Protein AF-A0A438IPF3-F1 (afdb_monomer)

InterPro domains:
  IPR002020 Citrate synthase [PF00285] (15-90)
  IPR002020 Citrate synthase [PR00143] (38-54)
  IPR002020 Citrate synthase [PR00143] (58-72)
  IPR016143 Citrate synthase-like, small alpha subdomain [G3DSA:1.10.230.10] (2-55)
  IPR036969 Citrate synthase superfamily [SSF48256] (16-93)

Structure (mmCIF, N/CA/C/O backbone):
data_AF-A0A438IPF3-F1
#
_entry.id   AF-A0A438IPF3-F1
#
loop_
_atom_site.group_PDB
_atom_site.id
_atom_site.type_symbol
_atom_site.label_atom_id
_atom_site.label_alt_id
_atom_site.label_comp_id
_atom_site.label_asym_id
_atom_site.label_entity_id
_atom_site.label_seq_id
_atom_site.pdbx_PDB_ins_code
_atom_site.Cartn_x
_atom_site.Cartn_y
_atom_site.Cartn_z
_atom_site.occupancy
_atom_site.B_iso_or_equiv
_atom_site.auth_seq_id
_atom_site.auth_comp_id
_atom_site.auth_asym_id
_atom_site.auth_atom_id
_atom_site.pdbx_PDB_model_num
ATOM 1 N N . MET A 1 1 ? -20.812 8.238 -4.736 1.00 51.34 1 MET A N 1
ATOM 2 C CA . MET A 1 1 ? -20.600 6.903 -5.341 1.00 51.34 1 MET A CA 1
ATOM 3 C C . MET A 1 1 ? -20.317 5.835 -4.281 1.00 51.34 1 MET A C 1
ATOM 5 O O . MET A 1 1 ? -21.122 4.928 -4.158 1.00 51.34 1 MET A O 1
ATOM 9 N N . ILE A 1 2 ? -19.280 5.977 -3.443 1.00 54.56 2 ILE A N 1
ATOM 10 C CA . ILE A 1 2 ? -18.917 4.984 -2.403 1.00 54.56 2 ILE A CA 1
ATOM 11 C C . ILE A 1 2 ? -20.044 4.738 -1.379 1.00 54.56 2 ILE A C 1
ATOM 13 O O . ILE A 1 2 ? -20.440 3.597 -1.174 1.00 54.56 2 ILE A O 1
ATOM 17 N N . ILE A 1 3 ? -20.646 5.794 -0.817 1.00 56.81 3 ILE A N 1
ATOM 18 C CA . ILE A 1 3 ? -21.775 5.671 0.134 1.00 56.81 3 ILE A CA 1
ATOM 19 C C . ILE A 1 3 ? -22.992 4.977 -0.510 1.00 56.81 3 ILE A C 1
ATOM 21 O O . ILE A 1 3 ? -23.686 4.201 0.138 1.00 56.81 3 ILE A O 1
ATOM 25 N N . SER A 1 4 ? -23.215 5.193 -1.810 1.00 56.81 4 SER A N 1
ATOM 26 C CA . SER A 1 4 ? -24.318 4.568 -2.552 1.00 56.81 4 SER A CA 1
ATOM 27 C C . SER A 1 4 ? -24.109 3.069 -2.779 1.00 56.81 4 SER A C 1
ATOM 29 O O . SER A 1 4 ? -25.093 2.341 -2.830 1.00 56.81 4 SER A O 1
ATOM 31 N N . ILE A 1 5 ? -22.858 2.613 -2.923 1.00 61.28 5 ILE A N 1
ATOM 32 C CA . ILE A 1 5 ? -22.505 1.190 -3.068 1.00 61.28 5 ILE A CA 1
ATOM 33 C C . ILE A 1 5 ? -22.616 0.484 -1.709 1.00 61.28 5 ILE A C 1
ATOM 35 O O . ILE A 1 5 ? -23.163 -0.608 -1.612 1.00 61.28 5 ILE A O 1
ATOM 39 N N . MET A 1 6 ? -22.166 1.145 -0.641 1.00 60.00 6 MET A N 1
ATOM 40 C CA . MET A 1 6 ? -22.180 0.607 0.726 1.00 60.00 6 MET A CA 1
ATOM 41 C C . MET A 1 6 ? -23.585 0.499 1.337 1.00 60.00 6 MET A C 1
ATOM 43 O O . MET A 1 6 ? -23.806 -0.322 2.220 1.00 60.00 6 MET A O 1
ATOM 47 N N . SER A 1 7 ? -24.532 1.321 0.871 1.00 57.44 7 SER A N 1
ATOM 48 C CA . SER A 1 7 ? -25.923 1.350 1.348 1.00 57.44 7 SER A CA 1
ATOM 49 C C . SER A 1 7 ? -26.743 0.121 0.918 1.00 57.44 7 SER A C 1
ATOM 51 O O . SER A 1 7 ? -27.743 -0.211 1.547 1.00 57.44 7 SER A O 1
ATOM 53 N N . GLN A 1 8 ? -26.321 -0.597 -0.132 1.00 58.72 8 GLN A N 1
ATOM 54 C CA . GLN A 1 8 ? -27.124 -1.671 -0.735 1.00 58.72 8 GLN A CA 1
ATOM 55 C C . GLN A 1 8 ? -27.079 -3.018 0.016 1.00 58.72 8 GLN A C 1
ATOM 57 O O . GLN A 1 8 ? -27.759 -3.957 -0.384 1.00 58.72 8 GLN A O 1
ATOM 62 N N . SER A 1 9 ? -26.312 -3.143 1.107 1.00 59.28 9 SER A N 1
ATOM 63 C CA . SER A 1 9 ? -26.222 -4.381 1.897 1.00 59.28 9 SER A CA 1
ATOM 64 C C . SER A 1 9 ? -26.112 -4.091 3.396 1.00 59.28 9 SER A C 1
ATOM 66 O O . SER A 1 9 ? -25.174 -3.438 3.857 1.00 59.28 9 SER A O 1
ATOM 68 N N . THR A 1 10 ? -27.066 -4.610 4.174 1.00 58.53 10 THR A N 1
ATOM 69 C CA . THR A 1 10 ? -27.261 -4.324 5.608 1.00 58.53 10 THR A CA 1
ATOM 70 C C . THR A 1 10 ? -26.037 -4.664 6.468 1.00 58.53 10 THR A C 1
ATOM 72 O O . THR A 1 10 ? -25.739 -3.954 7.424 1.00 58.53 10 THR A O 1
ATOM 75 N N . ASN A 1 11 ? -25.271 -5.700 6.101 1.00 62.75 11 ASN A N 1
ATOM 76 C CA . ASN A 1 11 ? -24.061 -6.105 6.830 1.00 62.75 11 ASN A CA 1
ATOM 77 C C . ASN A 1 11 ? -22.860 -5.183 6.566 1.00 62.75 11 ASN A C 1
ATOM 79 O O . ASN A 1 11 ? -21.988 -5.055 7.420 1.00 62.75 11 ASN A O 1
ATOM 83 N N . ASN A 1 12 ? -22.798 -4.520 5.409 1.00 69.44 12 ASN A N 1
ATOM 84 C CA . ASN A 1 12 ? -21.693 -3.613 5.075 1.00 69.44 12 ASN A CA 1
ATOM 85 C C . ASN A 1 12 ? -21.834 -2.254 5.767 1.00 69.44 12 ASN A C 1
ATOM 87 O O . ASN A 1 12 ? -20.836 -1.591 6.056 1.00 69.44 12 ASN A O 1
ATOM 91 N N . PHE A 1 13 ? -23.066 -1.885 6.114 1.00 74.38 13 PHE A N 1
ATOM 92 C CA . PHE A 1 13 ? -23.367 -0.661 6.842 1.00 74.38 13 PHE A CA 1
ATOM 93 C C . PHE A 1 13 ? -22.690 -0.616 8.222 1.00 74.38 13 PHE A C 1
ATOM 95 O O . PHE A 1 13 ? -22.130 0.413 8.597 1.00 74.38 13 PHE A O 1
ATOM 102 N N . ILE A 1 14 ? -22.656 -1.741 8.949 1.00 85.62 14 ILE A N 1
ATOM 103 C CA . ILE A 1 14 ? -22.059 -1.783 10.292 1.00 85.62 14 ILE A CA 1
ATOM 104 C C . ILE A 1 14 ? -20.541 -1.566 10.249 1.00 85.62 14 ILE A C 1
ATOM 106 O O . ILE A 1 14 ? -20.003 -0.793 11.039 1.00 85.62 14 ILE A O 1
ATOM 110 N N . PHE A 1 15 ? -19.851 -2.177 9.280 1.00 85.81 15 PHE A N 1
ATOM 111 C CA . PHE A 1 15 ? -18.405 -2.022 9.122 1.00 85.81 15 PHE A CA 1
ATOM 112 C C . PHE A 1 15 ? -18.031 -0.604 8.694 1.00 85.81 15 PHE A C 1
ATOM 114 O O . PHE A 1 15 ? -17.043 -0.064 9.187 1.00 85.81 15 PHE A O 1
ATOM 121 N N . LEU A 1 16 ? -18.842 0.021 7.837 1.00 86.19 16 LEU A N 1
ATOM 122 C CA . LEU A 1 16 ? -18.654 1.419 7.463 1.00 86.19 16 LEU A CA 1
ATOM 123 C C . LEU A 1 16 ? -18.797 2.349 8.676 1.00 86.19 16 LEU A C 1
ATOM 125 O O . LEU A 1 16 ? -17.954 3.220 8.875 1.00 86.19 16 LEU A O 1
ATOM 129 N N . MET A 1 17 ? -19.826 2.154 9.508 1.00 88.12 17 MET A N 1
ATOM 130 C CA . MET A 1 17 ? -20.012 2.961 10.719 1.00 88.12 17 MET A CA 1
ATOM 131 C C . MET A 1 17 ? -18.839 2.823 11.691 1.00 88.12 17 MET A C 1
ATOM 133 O O . MET A 1 17 ? -18.351 3.829 12.207 1.00 88.12 17 MET A O 1
ATOM 137 N N . VAL A 1 18 ? -18.365 1.593 11.916 1.00 91.69 18 VAL A N 1
ATOM 138 C CA . VAL A 1 18 ? -17.202 1.335 12.776 1.00 91.69 18 VAL A CA 1
ATOM 139 C C . VAL A 1 18 ? -15.951 2.009 12.215 1.00 91.69 18 VAL A C 1
ATOM 141 O O . VAL A 1 18 ? -15.230 2.653 12.969 1.00 91.69 18 VAL A O 1
ATOM 144 N N . ALA A 1 19 ? -15.712 1.923 10.904 1.00 91.81 19 ALA A N 1
ATOM 145 C CA . ALA A 1 19 ? -14.556 2.549 10.270 1.00 91.81 19 ALA A CA 1
ATOM 146 C C . ALA A 1 19 ? -14.562 4.080 10.414 1.00 91.81 19 ALA A C 1
ATOM 148 O O . ALA A 1 19 ? -13.546 4.659 10.788 1.00 91.81 19 ALA A O 1
ATOM 149 N N . VAL A 1 20 ? -15.709 4.730 10.199 1.00 91.69 20 VAL A N 1
ATOM 150 C CA . VAL A 1 20 ? -15.853 6.189 10.362 1.00 91.69 20 VAL A CA 1
ATOM 151 C C . VAL A 1 20 ? -15.678 6.610 11.824 1.00 91.69 20 VAL A C 1
ATOM 153 O O . VAL A 1 20 ? -15.018 7.607 12.118 1.00 91.69 20 VAL A O 1
ATOM 156 N N . ALA A 1 21 ? -16.244 5.851 12.767 1.00 93.94 21 ALA A N 1
ATOM 157 C CA . ALA A 1 21 ? -16.063 6.122 14.191 1.00 93.94 21 ALA A CA 1
ATOM 158 C C . ALA A 1 21 ? -14.593 5.967 14.617 1.00 93.94 21 ALA A C 1
ATOM 160 O O . ALA A 1 21 ? -14.081 6.800 15.366 1.00 93.94 21 ALA A O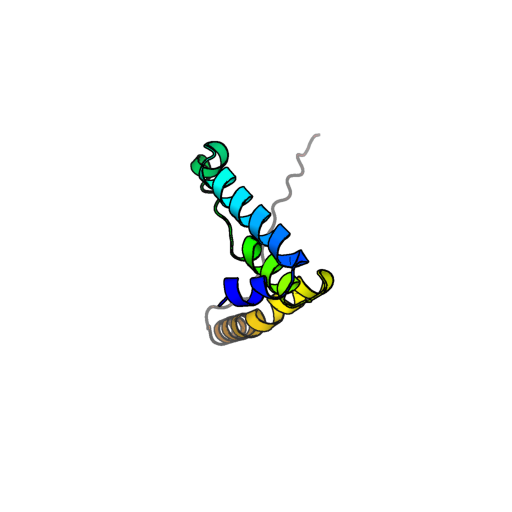 1
ATOM 161 N N . LEU A 1 22 ? -13.913 4.936 14.107 1.00 94.31 22 LEU A N 1
ATOM 162 C CA . LEU A 1 22 ? -12.502 4.670 14.371 1.00 94.31 22 LEU A CA 1
ATOM 163 C C . LEU A 1 22 ? -11.598 5.760 13.790 1.00 94.31 22 LEU A C 1
ATOM 165 O O . LEU A 1 22 ? -10.703 6.229 14.487 1.00 94.31 22 LEU A O 1
ATOM 169 N N . GLU A 1 23 ? -11.850 6.199 12.555 1.00 93.75 23 GLU A N 1
ATOM 170 C CA . GLU A 1 23 ? -11.148 7.333 11.947 1.00 93.75 23 GLU A CA 1
ATOM 171 C C . GLU A 1 23 ? -11.292 8.583 12.816 1.00 93.75 23 GLU A C 1
ATOM 173 O O . GLU A 1 23 ? -10.294 9.204 13.174 1.00 93.75 23 GLU A O 1
ATOM 178 N N . LYS A 1 24 ? -12.521 8.929 13.214 1.00 94.38 24 LYS A N 1
ATOM 179 C CA . LYS A 1 24 ? -12.767 10.106 14.052 1.00 94.38 24 LYS A CA 1
ATOM 180 C C . LYS A 1 24 ? -12.024 10.019 15.385 1.00 94.38 24 LYS A C 1
ATOM 182 O O . LYS A 1 24 ? -11.417 11.005 15.794 1.00 94.38 24 LYS A O 1
ATOM 187 N N . ALA A 1 25 ? -12.061 8.858 16.038 1.00 95.44 25 ALA A N 1
ATOM 188 C CA . ALA A 1 25 ? -11.359 8.633 17.296 1.00 95.44 25 ALA A CA 1
ATOM 189 C C . ALA A 1 25 ? -9.839 8.783 17.123 1.00 95.44 25 ALA A C 1
ATOM 191 O O . ALA A 1 25 ? -9.219 9.553 17.854 1.00 95.44 25 ALA A O 1
ATOM 192 N N . ALA A 1 26 ? -9.257 8.130 16.113 1.00 94.50 26 ALA A N 1
ATOM 193 C CA . ALA A 1 26 ? -7.825 8.189 15.834 1.00 94.50 26 ALA A CA 1
ATOM 194 C C . ALA A 1 26 ? -7.358 9.608 15.472 1.00 94.50 26 ALA A C 1
ATOM 196 O O . ALA A 1 26 ? -6.324 10.054 15.954 1.00 94.50 26 ALA A O 1
ATOM 197 N N . LEU A 1 27 ? -8.132 10.356 14.681 1.00 93.50 27 LEU A N 1
ATOM 198 C CA . LEU A 1 27 ? -7.786 11.730 14.297 1.00 93.50 27 LEU A CA 1
ATOM 199 C C . LEU A 1 27 ? -7.903 12.739 15.445 1.00 93.50 27 LEU A C 1
ATOM 201 O O . LEU A 1 27 ? -7.332 13.823 15.351 1.00 93.50 27 LEU A O 1
ATOM 205 N N . SER A 1 28 ? -8.638 12.403 16.506 1.00 94.69 28 SER A N 1
ATOM 206 C CA . SER A 1 28 ? -8.746 13.223 17.719 1.00 94.69 28 SER A CA 1
ATOM 207 C C . SER A 1 28 ? -7.733 12.864 18.810 1.00 94.69 28 SER A C 1
ATOM 209 O O . SER A 1 28 ? -7.600 13.605 19.780 1.00 94.69 28 SER A O 1
ATOM 211 N N . ASP A 1 29 ? -7.025 11.744 18.667 1.00 96.50 29 ASP A N 1
ATOM 212 C CA . ASP A 1 29 ? -6.104 11.233 19.677 1.00 96.50 29 ASP A CA 1
ATOM 213 C C . ASP A 1 29 ? -4.682 11.794 19.477 1.00 96.50 29 ASP A C 1
ATOM 215 O O . ASP A 1 29 ? -4.089 11.743 18.392 1.00 96.50 29 ASP A O 1
ATOM 219 N N . GLU A 1 30 ? -4.110 12.331 20.557 1.00 96.56 30 GLU A N 1
ATOM 220 C CA . GLU A 1 30 ? -2.802 12.988 20.558 1.00 96.56 30 GLU A CA 1
ATOM 221 C C . GLU A 1 30 ? -1.660 12.058 20.101 1.00 96.56 30 GLU A C 1
ATOM 223 O O . GLU A 1 30 ? -0.723 12.501 19.426 1.00 96.56 30 GLU A O 1
ATOM 228 N N . TYR A 1 31 ? -1.739 10.757 20.404 1.00 96.94 31 TYR A N 1
ATOM 229 C CA . TYR A 1 31 ? -0.750 9.758 19.996 1.00 96.9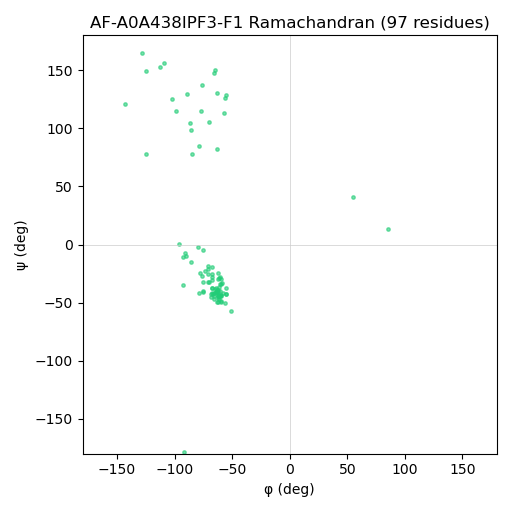4 31 TYR A CA 1
ATOM 230 C C . TYR A 1 31 ? -0.615 9.686 18.473 1.00 96.94 31 TYR A C 1
ATOM 232 O O . TYR A 1 31 ? 0.512 9.611 17.959 1.00 96.94 31 TYR A O 1
ATOM 240 N N . PHE A 1 32 ? -1.749 9.701 17.769 1.00 96.44 32 PHE A N 1
ATOM 241 C CA . PHE A 1 32 ? -1.828 9.570 16.316 1.00 96.44 32 PHE A CA 1
ATOM 242 C C . PHE A 1 32 ? -1.488 10.888 15.625 1.00 96.44 32 PHE A C 1
ATOM 244 O O . PHE A 1 32 ? -0.702 10.886 14.675 1.00 96.44 32 PHE A O 1
ATOM 251 N N . ILE A 1 33 ? -1.973 12.017 16.153 1.00 95.06 33 ILE A N 1
ATOM 252 C CA . ILE A 1 33 ? -1.662 13.357 15.632 1.00 95.06 33 ILE A CA 1
ATOM 253 C C . ILE A 1 33 ? -0.155 13.619 15.696 1.00 95.06 33 ILE A C 1
ATOM 255 O O . ILE A 1 33 ? 0.460 13.981 14.690 1.00 95.06 33 ILE A O 1
ATOM 259 N N . LYS A 1 34 ? 0.475 13.373 16.853 1.00 97.38 34 LYS A N 1
ATOM 260 C CA . LYS A 1 34 ? 1.915 13.601 17.050 1.00 97.38 34 LYS A CA 1
ATOM 261 C C . LYS A 1 34 ? 2.776 12.786 16.081 1.00 97.38 34 LYS A C 1
ATOM 263 O O . LYS A 1 34 ? 3.867 13.216 15.711 1.00 97.38 34 LYS A O 1
ATOM 268 N N . ARG A 1 35 ? 2.285 11.616 15.665 1.00 96.88 35 ARG A N 1
ATOM 269 C CA . ARG A 1 35 ? 2.955 10.706 14.725 1.00 96.88 35 ARG A CA 1
ATOM 270 C C . ARG A 1 35 ? 2.495 10.866 13.278 1.00 96.88 35 ARG A C 1
ATOM 272 O O . ARG A 1 35 ? 3.021 10.164 12.421 1.00 96.88 35 ARG A O 1
ATOM 279 N N . LYS A 1 36 ? 1.562 11.785 12.998 1.00 94.31 36 LYS A N 1
ATOM 280 C CA . LYS A 1 36 ? 0.983 12.010 11.664 1.00 94.31 36 LYS A CA 1
ATOM 281 C C . LYS A 1 36 ? 0.396 10.726 11.059 1.00 94.31 36 LYS A C 1
ATOM 283 O O . LYS A 1 36 ? 0.587 10.440 9.879 1.00 94.31 36 LYS A O 1
ATOM 288 N N . LEU A 1 37 ? -0.284 9.935 11.887 1.00 94.56 37 LEU A N 1
ATOM 289 C CA . LEU A 1 37 ? -0.927 8.693 11.469 1.00 94.56 37 LEU A CA 1
ATOM 290 C C . LEU A 1 37 ? -2.331 9.000 10.953 1.00 94.56 37 LEU A C 1
ATOM 292 O O . LEU A 1 37 ? -3.246 9.254 11.733 1.00 94.56 37 LEU A O 1
ATOM 296 N N . TYR A 1 38 ? -2.482 8.968 9.633 1.00 92.12 38 TYR A N 1
ATOM 297 C CA . TYR A 1 38 ? -3.751 9.179 8.943 1.00 92.12 38 TYR A CA 1
ATOM 298 C C . TYR A 1 38 ? -4.212 7.883 8.269 1.00 92.12 38 TYR A C 1
ATOM 300 O O . TYR A 1 38 ? -3.366 7.064 7.890 1.00 92.12 38 TYR A O 1
ATOM 308 N N . PRO A 1 39 ? -5.529 7.691 8.077 1.00 91.69 39 PRO A N 1
ATOM 309 C CA . PRO A 1 39 ? -6.038 6.594 7.267 1.00 91.69 39 PRO A CA 1
ATOM 310 C C . PRO A 1 39 ? -5.425 6.630 5.866 1.00 91.69 39 PRO A C 1
ATOM 312 O O . PRO A 1 39 ? -5.441 7.657 5.187 1.00 91.69 39 PRO A O 1
ATOM 315 N N . ASN A 1 40 ? -4.876 5.500 5.434 1.00 93.00 40 ASN A N 1
ATOM 316 C CA . ASN A 1 40 ? -4.352 5.337 4.085 1.00 93.00 40 ASN A CA 1
ATOM 317 C C . ASN A 1 40 ? -5.441 4.783 3.144 1.00 93.00 40 ASN A C 1
ATOM 319 O O . ASN A 1 40 ? -6.583 4.543 3.538 1.00 93.00 40 ASN A O 1
ATOM 323 N N . VAL A 1 41 ? -5.085 4.560 1.878 1.00 88.06 41 VAL A N 1
ATOM 324 C CA . VAL A 1 41 ? -6.010 3.997 0.878 1.00 88.06 41 VAL A CA 1
ATOM 325 C C . VAL A 1 41 ? -6.505 2.587 1.244 1.00 88.06 41 VAL A C 1
ATOM 327 O O . VAL A 1 41 ? -7.625 2.204 0.892 1.00 88.06 41 VAL A O 1
ATOM 330 N N . ASP A 1 42 ? -5.704 1.821 1.985 1.00 91.19 42 ASP A N 1
ATOM 331 C CA . ASP A 1 42 ? -6.023 0.446 2.381 1.00 91.19 42 ASP A CA 1
ATOM 332 C C . ASP A 1 42 ? -7.162 0.403 3.407 1.00 91.19 42 ASP A C 1
ATOM 334 O O . ASP A 1 42 ? -8.002 -0.497 3.363 1.00 91.19 42 ASP A O 1
ATOM 338 N N . PHE A 1 43 ? -7.256 1.433 4.257 1.00 91.00 43 PHE A N 1
ATOM 339 C CA . PHE A 1 43 ? -8.315 1.581 5.257 1.00 91.00 43 PHE A CA 1
ATOM 340 C C . PHE A 1 43 ? -9.719 1.525 4.638 1.00 91.00 43 PHE A C 1
ATOM 342 O O . PHE A 1 43 ? -10.609 0.853 5.157 1.00 91.00 43 PHE A O 1
ATOM 349 N N . TYR A 1 44 ? -9.908 2.187 3.494 1.00 88.38 44 TYR A N 1
ATOM 350 C CA . TYR A 1 44 ? -11.198 2.254 2.808 1.00 88.38 44 TYR A CA 1
ATOM 351 C C . TYR A 1 44 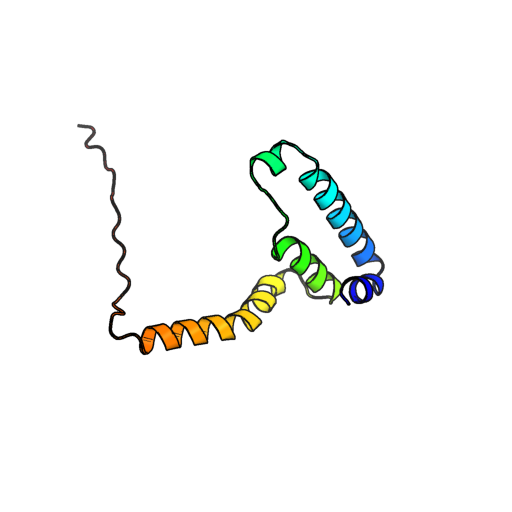? -11.385 1.170 1.747 1.00 88.38 44 TYR A C 1
ATOM 353 O O . TYR A 1 44 ? -12.499 0.679 1.558 1.00 88.38 44 TYR A O 1
ATOM 361 N N . SER A 1 45 ? -10.323 0.782 1.040 1.00 88.94 45 SER A N 1
ATOM 362 C CA . SER A 1 45 ? -10.437 -0.165 -0.078 1.00 88.94 45 SER A CA 1
ATOM 363 C C . SER A 1 45 ? -10.915 -1.553 0.360 1.00 88.94 45 SER A C 1
ATOM 365 O O . SER A 1 45 ? -11.760 -2.133 -0.319 1.00 88.94 45 SER A O 1
ATOM 367 N N . GLY A 1 46 ? -10.495 -2.047 1.530 1.00 88.38 46 GLY A N 1
ATOM 368 C CA . GLY A 1 46 ? -10.979 -3.328 2.061 1.00 88.38 46 GLY A CA 1
ATOM 369 C C . GLY A 1 46 ? -12.487 -3.341 2.347 1.00 88.38 46 GLY A C 1
ATOM 370 O O . GLY A 1 46 ? -13.176 -4.316 2.040 1.00 88.38 46 GLY A O 1
ATOM 371 N N . LEU A 1 47 ? -13.030 -2.233 2.867 1.00 88.56 47 LEU A N 1
ATOM 372 C CA . LEU A 1 47 ? -14.476 -2.065 3.056 1.00 88.56 47 LEU 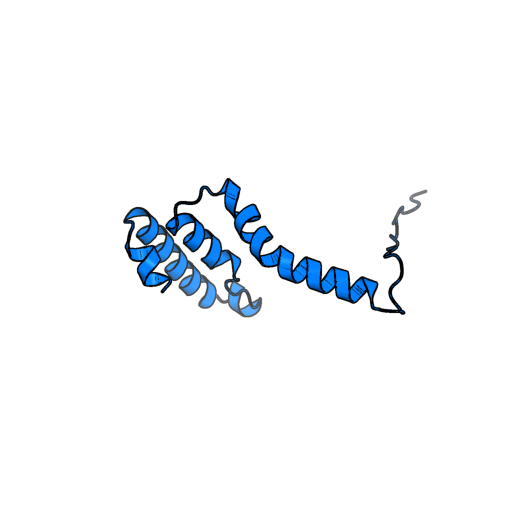A CA 1
ATOM 373 C C . LEU A 1 47 ? -15.204 -2.072 1.711 1.00 88.56 47 LEU A C 1
ATOM 375 O O . LEU A 1 47 ? -16.270 -2.671 1.593 1.00 88.56 47 LEU A O 1
ATOM 379 N N . ILE A 1 48 ? -14.630 -1.419 0.695 1.00 86.81 48 ILE A N 1
ATOM 380 C CA . ILE A 1 48 ? -15.226 -1.324 -0.644 1.00 86.81 48 ILE A CA 1
ATOM 381 C C . ILE A 1 48 ? -15.274 -2.698 -1.308 1.00 86.81 48 ILE A C 1
ATOM 383 O O . ILE A 1 48 ? -16.329 -3.089 -1.802 1.00 86.81 48 ILE A O 1
ATOM 387 N N . TYR A 1 49 ? -14.182 -3.463 -1.271 1.00 88.69 49 TYR A N 1
ATOM 388 C CA . TYR A 1 49 ? -14.155 -4.811 -1.841 1.00 88.69 49 TYR A CA 1
ATOM 389 C C . TYR A 1 49 ? -15.119 -5.759 -1.133 1.00 88.69 49 TYR A C 1
ATOM 391 O O . TYR A 1 49 ? -15.836 -6.512 -1.794 1.00 88.69 49 TYR A O 1
ATOM 399 N N . ARG A 1 50 ? -15.221 -5.662 0.197 1.00 85.75 50 ARG A N 1
ATOM 400 C CA . ARG A 1 50 ? -16.223 -6.410 0.960 1.00 85.75 50 ARG A CA 1
ATOM 401 C C . ARG A 1 50 ? -17.645 -6.012 0.570 1.00 85.75 50 ARG A C 1
ATOM 403 O O . ARG A 1 50 ? -18.504 -6.878 0.420 1.00 85.75 50 ARG A O 1
ATOM 410 N N . ALA A 1 51 ? -17.890 -4.720 0.358 1.00 86.19 51 ALA A N 1
ATOM 411 C CA . ALA A 1 51 ? -19.195 -4.227 -0.057 1.00 86.19 51 ALA A CA 1
ATOM 412 C C . ALA A 1 51 ? -19.600 -4.665 -1.465 1.00 86.19 51 ALA A C 1
ATOM 414 O O . ALA A 1 51 ? -20.780 -4.888 -1.718 1.00 86.19 51 ALA A O 1
ATOM 415 N N . MET A 1 52 ? -18.617 -4.857 -2.342 1.0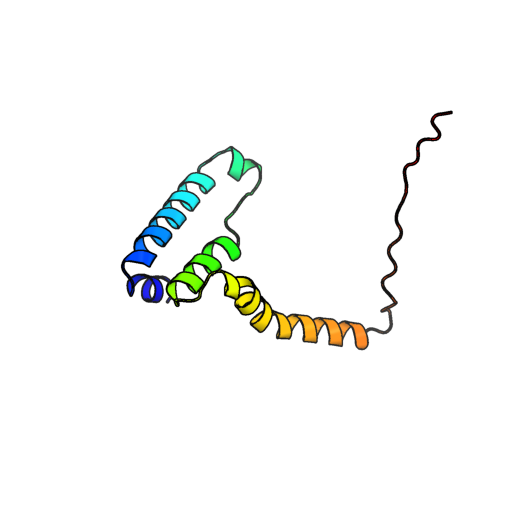0 85.50 52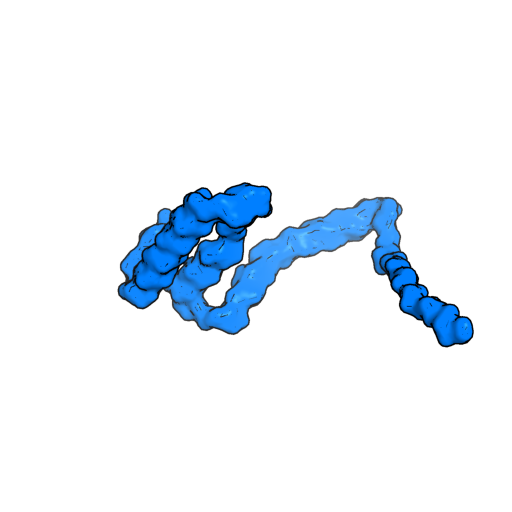 MET A N 1
ATOM 416 C CA . MET A 1 52 ? -18.788 -5.456 -3.665 1.00 85.50 52 MET A CA 1
ATOM 417 C C . MET A 1 52 ? -18.982 -6.982 -3.624 1.00 85.50 52 MET A C 1
ATOM 419 O O . MET A 1 52 ? -19.241 -7.583 -4.661 1.00 85.50 52 MET A O 1
ATOM 423 N N . GLY A 1 53 ? -18.882 -7.612 -2.448 1.00 87.25 53 GLY A N 1
ATOM 424 C CA . GLY A 1 53 ? -19.091 -9.049 -2.267 1.00 87.25 53 GLY A CA 1
ATOM 425 C C . GLY A 1 53 ? -17.857 -9.910 -2.536 1.00 87.25 53 GLY A C 1
ATOM 426 O O . GLY A 1 53 ? -17.985 -11.129 -2.636 1.00 87.25 53 GLY A O 1
ATOM 427 N N . PHE A 1 54 ? -16.665 -9.314 -2.643 1.00 89.75 54 PHE A N 1
ATOM 428 C CA . PHE A 1 54 ? -15.444 -10.091 -2.817 1.00 89.75 54 PHE A CA 1
ATOM 429 C C . PHE A 1 54 ? -15.004 -10.748 -1.500 1.00 89.75 54 PHE A C 1
ATOM 431 O O . PHE A 1 54 ? -14.999 -10.088 -0.455 1.00 89.75 54 PHE A O 1
ATOM 438 N N . PRO A 1 55 ? -14.584 -12.023 -1.539 1.00 92.50 55 PRO A N 1
ATOM 439 C CA . PRO A 1 55 ? -13.925 -12.666 -0.409 1.00 92.50 55 PRO A CA 1
ATOM 440 C C . PRO A 1 55 ? -12.557 -12.012 -0.138 1.00 92.50 55 PRO A C 1
ATOM 442 O O . PRO A 1 55 ? -11.883 -11.527 -1.051 1.00 92.50 55 PRO A O 1
ATOM 445 N N . THR A 1 56 ? -12.149 -11.966 1.132 1.00 90.06 56 THR A N 1
ATOM 446 C CA . THR A 1 56 ? -10.948 -11.246 1.601 1.00 90.06 56 THR A CA 1
ATOM 447 C C . THR A 1 56 ? -9.646 -11.744 0.977 1.00 90.06 56 THR A C 1
ATOM 449 O O . THR A 1 56 ? -8.706 -10.977 0.777 1.00 90.06 56 THR A O 1
ATOM 452 N N . GLU A 1 57 ? -9.616 -13.014 0.599 1.00 95.44 57 GLU A N 1
ATOM 453 C CA . GLU A 1 57 ? -8.520 -13.710 -0.065 1.00 95.44 57 GLU A CA 1
ATOM 454 C C . GLU A 1 57 ? -8.199 -13.099 -1.438 1.00 95.44 57 GLU A C 1
ATOM 456 O O . GLU A 1 57 ? -7.070 -13.199 -1.913 1.00 95.44 57 GLU A O 1
ATOM 461 N N . PHE A 1 58 ? -9.168 -12.422 -2.068 1.00 95.00 58 PHE A N 1
ATOM 462 C CA . PHE A 1 58 ? -9.000 -11.791 -3.379 1.00 95.00 58 PHE A CA 1
ATOM 463 C C . PHE A 1 58 ? -8.536 -10.334 -3.303 1.00 95.00 58 PHE A C 1
ATOM 465 O O . PHE A 1 58 ? -8.198 -9.756 -4.336 1.00 95.00 58 PHE A O 1
ATOM 472 N N . PHE A 1 59 ? -8.473 -9.720 -2.119 1.00 94.06 59 PHE A N 1
ATOM 473 C CA . PHE A 1 59 ? -8.088 -8.309 -1.994 1.00 94.06 59 PHE A CA 1
ATOM 474 C C . PHE A 1 59 ? -6.696 -8.011 -2.579 1.00 94.06 59 PHE A C 1
ATOM 476 O O . PHE A 1 59 ? -6.576 -7.022 -3.308 1.00 94.06 59 PHE A O 1
ATOM 483 N N . PRO A 1 60 ? -5.661 -8.856 -2.374 1.00 95.00 60 PRO A N 1
ATOM 484 C CA . PRO A 1 60 ? -4.361 -8.640 -3.008 1.00 95.00 60 PRO A CA 1
ATOM 485 C C . PRO A 1 60 ? -4.436 -8.682 -4.540 1.00 95.00 60 PRO A C 1
ATOM 487 O O . PRO A 1 60 ? -3.778 -7.891 -5.212 1.00 95.00 60 PRO A O 1
ATOM 490 N N . VAL A 1 61 ? -5.273 -9.559 -5.104 1.00 95.06 61 VAL A N 1
ATOM 491 C CA . VAL A 1 61 ? -5.457 -9.686 -6.559 1.00 95.06 61 VAL A CA 1
ATOM 492 C C . VAL A 1 61 ? -6.141 -8.442 -7.126 1.00 95.06 61 VAL A C 1
ATOM 494 O O . VAL A 1 61 ? -5.678 -7.879 -8.118 1.00 95.06 61 VAL A O 1
ATOM 497 N N . LEU A 1 62 ? -7.196 -7.961 -6.462 1.00 93.94 62 LEU A N 1
ATOM 498 C CA . LEU A 1 62 ? -7.899 -6.732 -6.842 1.00 93.94 62 LEU A CA 1
ATOM 499 C C . LEU A 1 62 ? -6.997 -5.496 -6.754 1.00 93.94 62 LEU A C 1
ATOM 501 O O . LEU A 1 62 ? -7.169 -4.559 -7.529 1.00 93.94 62 LEU A O 1
ATOM 505 N N . PHE A 1 63 ? -6.012 -5.501 -5.854 1.00 93.31 63 PHE A N 1
ATOM 506 C CA . PHE A 1 63 ? -4.988 -4.462 -5.783 1.00 93.31 63 PHE A CA 1
ATOM 507 C C . PHE A 1 63 ? -3.935 -4.592 -6.895 1.00 93.31 63 PHE A C 1
ATOM 509 O O . PHE A 1 63 ? -3.519 -3.586 -7.469 1.00 93.31 63 PHE A O 1
ATOM 516 N N . ALA A 1 64 ? -3.514 -5.814 -7.230 1.00 95.12 64 ALA A N 1
ATOM 517 C CA . ALA A 1 64 ? -2.474 -6.064 -8.225 1.00 95.12 64 ALA A CA 1
ATOM 518 C C . ALA A 1 64 ? -2.903 -5.674 -9.649 1.00 95.12 64 ALA A C 1
ATOM 520 O O . ALA A 1 64 ? -2.124 -5.040 -10.359 1.00 95.12 64 ALA A O 1
ATOM 521 N N . ILE A 1 65 ? -4.142 -5.988 -10.055 1.00 96.00 65 ILE A N 1
ATOM 522 C CA . ILE A 1 65 ? -4.659 -5.723 -11.413 1.00 96.00 65 ILE A CA 1
ATOM 523 C C . ILE A 1 65 ? -4.446 -4.263 -11.858 1.00 96.00 65 ILE A C 1
ATOM 525 O O . ILE A 1 65 ? -3.782 -4.053 -12.875 1.00 96.00 65 ILE A O 1
ATOM 529 N N . PRO A 1 66 ? -4.935 -3.234 -11.135 1.00 94.50 66 PRO A N 1
ATOM 530 C CA . PRO A 1 66 ? -4.714 -1.847 -11.538 1.00 94.50 66 PRO A CA 1
ATOM 531 C C . PRO A 1 66 ? -3.241 -1.422 -11.429 1.00 94.50 66 PRO A C 1
ATOM 533 O O . PRO A 1 66 ? -2.812 -0.528 -12.156 1.00 94.50 66 PRO A O 1
ATOM 536 N N . ARG A 1 67 ? -2.438 -2.057 -10.560 1.00 96.00 67 ARG A N 1
ATOM 537 C CA . ARG A 1 67 ? -1.003 -1.749 -10.432 1.00 96.00 67 ARG A CA 1
ATOM 538 C C . ARG A 1 67 ? -0.162 -2.272 -11.583 1.00 9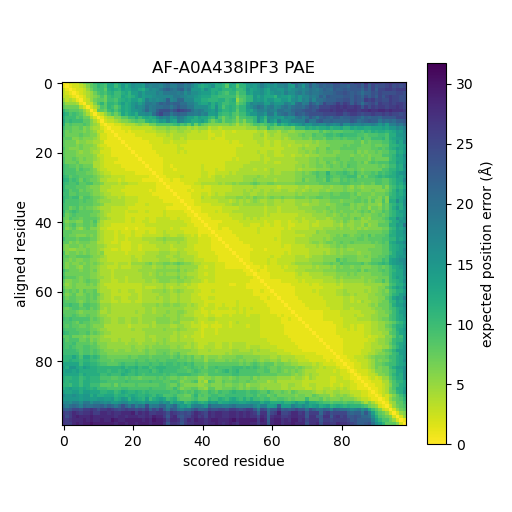6.00 67 ARG A C 1
ATOM 540 O O . ARG A 1 67 ? 0.868 -1.664 -11.862 1.00 96.00 67 ARG A O 1
ATOM 547 N N . MET A 1 68 ? -0.623 -3.291 -12.308 1.00 97.62 68 MET A N 1
ATOM 548 C CA . MET A 1 68 ? 0.083 -3.806 -13.484 1.00 97.62 68 MET A CA 1
ATOM 549 C C . MET A 1 68 ? 0.363 -2.725 -14.530 1.00 97.62 68 MET A C 1
ATOM 551 O O . MET A 1 68 ? 1.449 -2.714 -15.099 1.00 97.62 68 MET A O 1
ATOM 555 N N . ALA A 1 69 ? -0.559 -1.781 -14.744 1.00 97.50 69 ALA A N 1
ATOM 556 C CA . ALA A 1 69 ? -0.331 -0.674 -15.672 1.00 97.50 69 ALA A CA 1
ATOM 557 C C . ALA A 1 69 ? 0.869 0.194 -15.250 1.00 97.50 69 ALA A C 1
ATOM 559 O O . ALA A 1 69 ? 1.724 0.513 -16.073 1.00 97.50 69 ALA A O 1
ATOM 560 N N . GLY A 1 70 ? 0.968 0.521 -13.957 1.00 97.94 70 GLY A N 1
ATOM 561 C CA . GLY A 1 70 ? 2.097 1.272 -13.404 1.00 97.94 70 GLY A CA 1
ATOM 562 C C . GLY A 1 70 ? 3.400 0.474 -13.416 1.00 97.94 70 GLY A C 1
ATOM 563 O O . GLY A 1 70 ? 4.437 1.003 -13.801 1.00 97.94 70 GLY A O 1
ATOM 564 N N . TYR A 1 71 ? 3.356 -0.813 -13.060 1.00 98.00 71 TYR A N 1
ATOM 565 C CA . TYR A 1 71 ? 4.536 -1.682 -13.103 1.00 98.00 71 TYR A CA 1
ATOM 566 C C . TYR A 1 71 ? 5.107 -1.813 -14.512 1.00 98.00 71 TYR A C 1
ATOM 568 O O . TYR A 1 71 ? 6.316 -1.701 -14.686 1.00 98.00 71 TYR A O 1
ATOM 576 N N . LEU A 1 72 ? 4.253 -1.996 -15.521 1.00 98.00 72 LEU A N 1
ATOM 577 C CA . LEU A 1 72 ? 4.688 -2.068 -16.915 1.00 98.00 72 LEU A CA 1
ATOM 578 C C . LEU A 1 72 ? 5.237 -0.728 -17.414 1.00 98.00 72 LEU A C 1
ATOM 580 O O . LEU A 1 72 ? 6.216 -0.723 -18.155 1.00 98.00 72 LEU A O 1
ATOM 584 N N . ALA A 1 73 ? 4.648 0.395 -16.990 1.00 98.06 73 ALA A N 1
ATOM 585 C CA . ALA A 1 73 ? 5.157 1.723 -17.321 1.00 98.06 73 ALA A CA 1
ATOM 586 C C . ALA A 1 73 ? 6.563 1.954 -16.741 1.00 98.06 73 ALA A C 1
ATOM 588 O O . ALA A 1 73 ? 7.470 2.306 -17.489 1.00 98.06 73 ALA A O 1
ATOM 589 N N . HIS A 1 74 ? 6.767 1.676 -15.449 1.00 96.81 74 HIS A N 1
ATOM 590 C CA . HIS A 1 74 ? 8.083 1.796 -14.812 1.00 96.81 74 HIS A CA 1
ATOM 591 C C . HIS A 1 74 ? 9.107 0.810 -15.374 1.00 96.81 74 HIS A C 1
ATOM 593 O O . HIS A 1 74 ? 10.272 1.155 -15.546 1.00 96.81 74 HIS A O 1
ATOM 599 N N . TRP A 1 75 ? 8.689 -0.419 -15.685 1.00 95.75 75 TRP A N 1
ATOM 600 C CA . TRP A 1 75 ? 9.573 -1.395 -16.313 1.00 95.75 75 TRP A CA 1
ATOM 601 C C . TRP A 1 75 ? 10.045 -0.917 -17.686 1.00 95.75 75 TRP A C 1
ATOM 603 O O . TRP A 1 75 ? 11.233 -0.987 -17.979 1.00 95.75 75 TRP A O 1
ATOM 613 N N . ARG A 1 76 ? 9.134 -0.375 -18.501 1.00 96.88 76 ARG A N 1
ATOM 614 C CA . ARG A 1 76 ? 9.482 0.214 -19.794 1.00 96.88 76 ARG A CA 1
ATOM 615 C C . ARG A 1 76 ? 10.431 1.404 -19.642 1.00 96.88 76 ARG A C 1
ATOM 617 O O . ARG A 1 76 ? 11.435 1.446 -20.335 1.00 96.88 76 ARG A O 1
ATOM 624 N N . GLU A 1 77 ? 10.136 2.324 -18.728 1.00 96.62 77 GLU A N 1
ATOM 625 C CA . GLU A 1 77 ? 10.996 3.481 -18.440 1.00 96.62 77 GLU A CA 1
ATOM 626 C C . GLU A 1 77 ? 12.421 3.044 -18.072 1.00 96.62 77 GLU A C 1
ATOM 628 O O . GLU A 1 77 ? 13.387 3.588 -18.593 1.00 96.62 77 GLU A O 1
ATOM 633 N N . SER A 1 78 ? 12.554 1.993 -17.260 1.00 94.94 78 SER A N 1
ATOM 634 C CA . SER A 1 78 ? 13.853 1.432 -16.883 1.00 94.94 78 SER A CA 1
ATOM 635 C C . SER A 1 78 ? 14.604 0.760 -18.042 1.00 94.94 78 SER A C 1
ATOM 637 O O . SER A 1 78 ? 15.829 0.710 -18.007 1.00 94.94 78 SER A O 1
ATOM 639 N N . LEU A 1 79 ? 13.911 0.227 -19.054 1.00 94.12 79 LEU A N 1
ATOM 640 C CA . LEU A 1 79 ? 14.558 -0.338 -20.247 1.00 94.12 79 LEU A CA 1
ATOM 641 C C . LEU A 1 79 ? 15.074 0.744 -21.200 1.00 94.12 79 LEU A C 1
ATOM 643 O O . LEU A 1 79 ? 16.069 0.519 -21.888 1.00 94.12 79 LEU A O 1
ATOM 647 N N . ASP A 1 80 ? 14.377 1.878 -21.255 1.00 96.00 80 ASP A N 1
ATOM 648 C CA . ASP A 1 80 ? 14.694 2.995 -22.145 1.00 96.00 80 ASP A CA 1
ATOM 649 C C . ASP A 1 80 ? 15.748 3.950 -21.535 1.00 96.00 80 ASP A C 1
ATOM 651 O O . ASP A 1 80 ? 16.340 4.755 -22.256 1.00 96.00 80 ASP A O 1
ATOM 655 N N . ASP A 1 81 ? 16.009 3.862 -20.225 1.00 95.69 81 ASP A N 1
ATOM 656 C CA . ASP A 1 81 ? 17.004 4.674 -19.517 1.00 95.69 81 ASP A CA 1
ATOM 657 C C . ASP A 1 81 ? 18.449 4.178 -19.767 1.00 95.69 81 ASP A C 1
ATOM 659 O O . ASP A 1 81 ? 18.816 3.084 -19.318 1.00 95.69 81 ASP A O 1
ATOM 663 N N . PRO A 1 82 ? 19.314 4.974 -20.432 1.00 93.94 82 PRO A N 1
ATOM 664 C CA . PRO A 1 82 ? 20.690 4.581 -20.737 1.00 93.94 82 PRO A CA 1
ATOM 665 C C . PRO A 1 82 ? 21.586 4.444 -19.496 1.00 93.94 82 PRO A C 1
ATOM 667 O O . PRO A 1 82 ? 22.627 3.785 -19.574 1.00 93.94 82 PRO A O 1
ATOM 670 N N . ASP A 1 83 ? 21.208 5.043 -18.364 1.00 95.12 83 ASP A N 1
ATOM 671 C CA . ASP A 1 83 ? 21.978 4.991 -17.120 1.00 95.12 83 ASP A CA 1
ATOM 672 C C . ASP A 1 83 ? 21.587 3.803 -16.226 1.00 95.12 83 ASP A C 1
ATOM 674 O O . ASP A 1 83 ? 22.299 3.487 -15.260 1.00 95.12 83 ASP A O 1
ATOM 678 N N . THR A 1 84 ? 20.495 3.102 -16.552 1.00 93.19 84 THR A N 1
ATOM 679 C CA . THR A 1 84 ? 20.028 1.947 -15.786 1.00 93.19 84 THR A CA 1
ATOM 680 C C . THR A 1 84 ? 21.059 0.810 -15.809 1.00 93.19 84 THR A C 1
ATOM 682 O O . THR A 1 84 ? 21.553 0.366 -16.846 1.00 93.19 84 THR A O 1
ATOM 685 N N . LYS A 1 85 ? 21.374 0.284 -14.619 1.00 91.81 85 LYS A N 1
ATOM 686 C CA . LYS A 1 85 ? 22.275 -0.861 -14.401 1.00 91.81 85 LYS A CA 1
ATOM 687 C C . LYS A 1 85 ? 21.591 -1.904 -13.527 1.00 91.81 85 LYS A C 1
ATOM 689 O O . LYS A 1 85 ? 20.607 -1.622 -12.849 1.00 91.81 85 LYS A O 1
ATOM 694 N N . ILE A 1 86 ? 22.149 -3.114 -13.493 1.00 93.31 86 ILE A N 1
ATOM 695 C CA . ILE A 1 86 ? 21.661 -4.171 -12.602 1.00 93.31 86 ILE A CA 1
ATOM 696 C C . ILE A 1 86 ? 21.668 -3.706 -11.135 1.00 93.31 86 ILE A C 1
ATOM 698 O O . ILE A 1 86 ? 22.697 -3.282 -10.604 1.00 93.31 86 ILE A O 1
ATOM 702 N N . MET A 1 87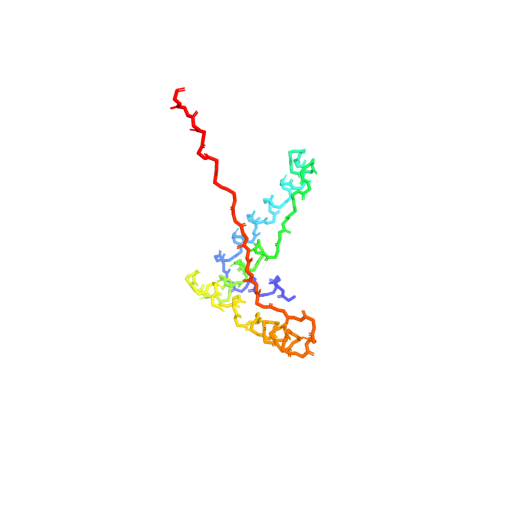 ? 20.515 -3.814 -10.470 1.00 92.19 87 MET A N 1
ATOM 703 C CA . MET A 1 87 ? 20.375 -3.485 -9.052 1.00 92.19 87 MET A CA 1
ATOM 704 C C . MET A 1 87 ? 21.109 -4.537 -8.210 1.00 92.19 87 MET A C 1
ATOM 706 O O . MET A 1 87 ? 20.647 -5.668 -8.070 1.00 92.19 87 MET A O 1
ATOM 710 N N . ARG A 1 88 ? 22.274 -4.176 -7.658 1.00 94.94 88 ARG A N 1
ATOM 711 C CA . ARG A 1 88 ? 23.124 -5.075 -6.860 1.00 94.94 88 ARG A CA 1
ATOM 712 C C . ARG A 1 88 ? 23.413 -4.477 -5.477 1.00 94.94 88 ARG A C 1
ATOM 714 O O . ARG A 1 88 ? 24.500 -3.935 -5.267 1.00 94.94 88 ARG A O 1
ATOM 721 N N . PRO A 1 89 ? 22.458 -4.548 -4.534 1.00 94.94 89 PRO A N 1
ATOM 722 C CA . PRO A 1 89 ? 22.671 -4.048 -3.181 1.00 94.94 89 PRO A CA 1
ATOM 723 C C . PRO A 1 89 ? 23.761 -4.855 -2.457 1.00 94.94 89 PRO A C 1
ATOM 725 O O . PRO A 1 89 ? 23.954 -6.044 -2.714 1.00 94.94 89 PRO A O 1
ATOM 728 N N . GLN A 1 90 ? 24.473 -4.199 -1.542 1.00 94.88 90 GLN A N 1
ATOM 729 C CA . GLN A 1 90 ? 25.453 -4.820 -0.646 1.00 94.88 90 GLN A CA 1
ATOM 730 C C . GLN A 1 90 ? 24.905 -4.840 0.786 1.00 94.88 90 GLN A C 1
ATOM 732 O O . GLN A 1 90 ? 24.064 -4.016 1.139 1.00 94.88 90 GLN A O 1
ATOM 737 N N . GLN A 1 91 ? 25.393 -5.764 1.614 1.00 92.94 91 GLN A N 1
ATOM 738 C CA . GLN A 1 91 ? 25.042 -5.849 3.034 1.00 92.94 91 GLN A CA 1
ATOM 739 C C . GLN A 1 91 ? 26.296 -5.817 3.906 1.00 92.94 91 GLN A C 1
ATOM 741 O O . GLN A 1 91 ? 27.344 -6.326 3.509 1.00 92.94 91 GLN A O 1
ATOM 746 N N . VAL A 1 92 ? 26.174 -5.269 5.114 1.00 90.62 92 VAL A N 1
ATOM 747 C CA . VAL A 1 92 ? 27.224 -5.314 6.138 1.00 90.62 92 VAL A CA 1
ATOM 748 C C . VAL A 1 92 ? 26.845 -6.378 7.165 1.00 90.62 92 VAL A C 1
ATOM 750 O O . VAL A 1 92 ? 25.754 -6.329 7.725 1.00 90.62 92 VAL A O 1
ATOM 753 N N . SER A 1 93 ? 27.733 -7.342 7.414 1.00 83.50 93 SER A N 1
ATOM 754 C CA . SER A 1 93 ? 27.560 -8.337 8.481 1.00 83.50 93 SER A CA 1
ATOM 755 C C . SER A 1 93 ? 28.366 -7.926 9.708 1.00 83.50 93 SER A C 1
ATOM 757 O O . SER A 1 93 ? 29.593 -7.892 9.664 1.00 83.50 93 SER A O 1
ATOM 759 N N . LEU A 1 94 ? 27.677 -7.630 10.808 1.00 79.25 94 LEU A N 1
ATOM 760 C CA . LEU A 1 94 ? 28.297 -7.386 12.109 1.00 79.25 94 LEU A CA 1
ATOM 761 C C . LEU A 1 94 ? 28.515 -8.727 12.822 1.00 79.25 94 LEU A C 1
ATOM 763 O O . LEU A 1 94 ? 27.753 -9.094 13.711 1.00 79.25 94 LEU A O 1
ATOM 767 N N . VAL A 1 95 ? 29.551 -9.474 12.432 1.00 72.06 95 VAL A N 1
ATOM 768 C CA . VAL A 1 95 ? 30.126 -10.474 13.341 1.00 72.06 95 VAL A CA 1
ATOM 769 C C . VAL A 1 95 ? 31.136 -9.723 14.192 1.00 72.06 95 VAL A C 1
ATOM 771 O O . VAL A 1 95 ? 32.245 -9.425 13.755 1.00 72.06 95 VAL A O 1
ATOM 774 N N . LEU A 1 96 ? 30.711 -9.352 15.399 1.00 61.44 96 LEU A N 1
ATOM 775 C CA . LEU A 1 96 ? 31.637 -8.983 16.458 1.00 61.44 96 LEU A CA 1
ATOM 776 C C . LEU A 1 96 ? 32.557 -10.188 16.656 1.00 61.44 96 LEU A C 1
ATOM 778 O O . LEU A 1 96 ? 32.105 -11.255 17.068 1.00 61.44 96 LEU A O 1
ATOM 782 N N . PHE A 1 97 ? 33.834 -10.028 16.324 1.00 57.22 97 PHE A N 1
ATOM 783 C CA . PHE A 1 97 ? 34.883 -10.912 16.807 1.00 57.22 97 PHE A CA 1
ATOM 784 C C . PHE A 1 97 ? 34.936 -10.773 18.334 1.00 57.22 97 PHE A C 1
ATOM 786 O O . PHE A 1 97 ? 35.715 -9.995 18.873 1.00 57.22 97 PHE A O 1
ATOM 793 N N . SER A 1 98 ? 34.046 -11.479 19.029 1.00 55.00 98 SER A N 1
ATOM 794 C CA . SER A 1 98 ? 34.221 -11.821 20.433 1.00 55.00 98 SER A CA 1
ATOM 795 C C . SER A 1 98 ? 35.184 -13.002 20.481 1.00 55.00 98 SER A C 1
ATOM 797 O O . SER A 1 98 ? 34.763 -14.157 20.467 1.00 55.00 98 SER A O 1
ATOM 799 N N . PHE A 1 99 ? 36.474 -12.677 20.459 1.00 55.09 99 PHE A N 1
ATOM 800 C CA . PHE A 1 99 ? 37.523 -13.512 21.030 1.00 55.09 99 PHE A CA 1
ATOM 801 C C . PHE A 1 99 ? 37.963 -12.879 22.346 1.00 55.09 99 PHE A C 1
ATOM 803 O O . PHE A 1 99 ? 38.060 -11.629 22.378 1.00 55.09 99 PHE A O 1
#

Nearest PDB structures (foldseek):
  8qzp-assembly1_H  TM=7.931E-01  e=1.633E-07  Ananas comosus
  2h12-assembly1_A  TM=9.398E-01  e=6.681E-05  Acetobacter aceti
  4g6b-assembly1_A  TM=8.090E-01  e=8.111E-05  Escherichia coli K-12
  1nxe-assembly1_A-3  TM=8.007E-01  e=1.361E-04  Escherichia coli
  1owb-assembly1_A  TM=8.318E-01  e=2.598E-04  Escherichia coli

Secondary structure (DSSP, 8-state):
-HHHHHTT-HHHHHHHHHHHHHHHHHHH-HHHHHTT----HHHHHHHHHHHTT--GGGHHHHHHHHHHHHHHHHHHHHHH-TT----------------

Foldseek 3Di:
DQVVLQVPDPVLVVVVVVLVVVQVVLVPDPVNVVVVNHDDPVSVQQSSCVSVVHDPVCSVVVVVVVCVVVVVVVVVVLVPDPPRDDDDDDDDDPPPPPD

Mean predicted aligned error: 7.64 Å

Organism: Vitis vinifera (NCBI:txid29760)

pLDDT: mean 86.91, std 13.36, range [51.34, 98.06]

Sequence (99 aa):
MIISIMSQSTNNFIFLMVAVALEKAALSDEYFIKRKLYPNVDFYSGLIYRAMGFPTEFFPVLFAIPRMAGYLAHWRESLDDPDTKIMRPQQVSLVLFSF

Solven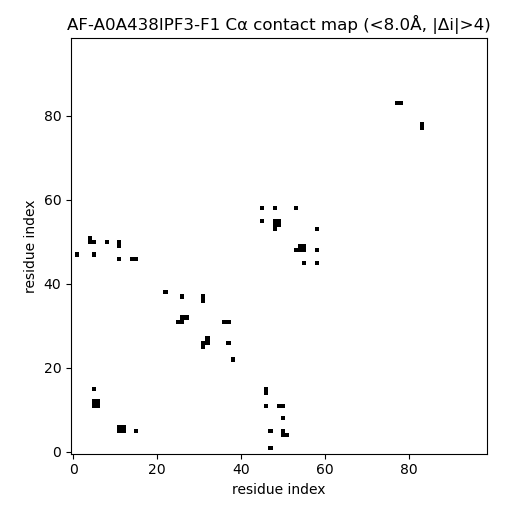t-accessible surface area (backbone atoms only — not comparable to full-atom values): 6252 Å² total; per-residue (Å²): 109,70,70,66,55,36,66,78,38,80,76,43,44,56,56,51,50,50,50,54,52,49,50,55,51,43,70,70,33,68,76,30,55,79,66,69,59,68,88,56,73,66,70,54,48,57,58,51,42,48,51,74,67,49,62,78,88,47,50,66,56,68,54,45,61,72,45,48,61,55,52,51,50,54,52,51,51,53,72,72,38,89,83,62,69,87,91,76,87,85,84,87,82,88,75,77,84,83,122

Radius of gyration: 21.61 Å; Cα contacts (8 Å, |Δi|>4): 35; chains: 1; bounding box: 65×27×43 Å